Protein AF-A0A822BA11-F1 (afdb_monomer_lite)

Structure (mmCIF, N/CA/C/O backbone):
data_AF-A0A822BA11-F1
#
_entry.id   AF-A0A822BA11-F1
#
loop_
_atom_site.group_PDB
_atom_site.id
_atom_site.type_symbol
_atom_site.label_atom_id
_atom_site.label_alt_id
_atom_site.label_comp_id
_atom_site.label_asym_id
_atom_site.label_entity_id
_atom_site.label_seq_id
_atom_site.pdbx_PDB_ins_code
_atom_site.Cartn_x
_atom_site.Cartn_y
_atom_site.Cartn_z
_atom_site.occupancy
_atom_site.B_iso_or_equiv
_atom_site.auth_seq_id
_atom_site.auth_comp_id
_atom_site.auth_asym_id
_atom_site.auth_atom_id
_atom_site.pdbx_PDB_model_num
ATOM 1 N N . ASP A 1 1 ? -8.952 18.982 3.362 1.00 84.88 1 ASP A N 1
ATOM 2 C CA . ASP A 1 1 ? -9.747 18.252 4.358 1.00 84.88 1 ASP A CA 1
ATOM 3 C C . ASP A 1 1 ? -8.845 17.345 5.185 1.00 84.88 1 ASP A C 1
ATOM 5 O O . ASP A 1 1 ? -7.894 16.797 4.626 1.00 84.88 1 ASP A O 1
ATOM 9 N N . PHE A 1 2 ? -9.076 17.229 6.494 1.00 90.56 2 PHE A N 1
ATOM 10 C CA . PHE A 1 2 ? -8.165 16.524 7.416 1.00 90.56 2 PHE A CA 1
ATOM 11 C C . PHE A 1 2 ? -8.044 15.030 7.079 1.00 90.56 2 PHE A C 1
ATOM 13 O O . PHE A 1 2 ? -6.947 14.473 7.045 1.00 90.56 2 PHE A O 1
ATOM 20 N N . ARG A 1 3 ? -9.172 14.405 6.734 1.00 91.06 3 ARG A N 1
ATOM 21 C CA . ARG A 1 3 ? -9.264 12.985 6.378 1.00 91.06 3 ARG A CA 1
ATOM 22 C C . ARG A 1 3 ? -8.375 12.615 5.188 1.00 91.06 3 ARG A C 1
ATOM 24 O O . ARG A 1 3 ? -7.560 11.703 5.288 1.00 91.06 3 ARG A O 1
ATOM 31 N N . SER A 1 4 ? -8.476 13.357 4.085 1.00 92.81 4 SER A N 1
ATOM 32 C CA . SER A 1 4 ? -7.676 13.097 2.880 1.00 92.81 4 SER A CA 1
ATOM 33 C C . SER A 1 4 ? -6.177 13.262 3.129 1.00 92.81 4 SER A C 1
ATOM 35 O O . SER A 1 4 ? -5.364 12.601 2.488 1.00 92.81 4 SER A O 1
ATOM 37 N N . TYR A 1 5 ? -5.790 14.149 4.050 1.00 93.88 5 TYR A N 1
ATOM 38 C CA . TYR A 1 5 ? -4.393 14.285 4.450 1.00 93.88 5 TYR A CA 1
ATOM 39 C C . TYR A 1 5 ? -3.922 13.067 5.254 1.00 93.88 5 TYR A C 1
ATOM 41 O O . TYR A 1 5 ? -2.866 12.515 4.952 1.00 93.88 5 TYR A O 1
ATOM 49 N N . ALA A 1 6 ? -4.728 12.594 6.210 1.00 93.44 6 ALA A N 1
ATOM 50 C CA . ALA A 1 6 ? -4.418 11.395 6.986 1.00 93.44 6 ALA A CA 1
ATOM 51 C C . ALA A 1 6 ? -4.246 10.153 6.093 1.00 93.44 6 ALA A C 1
ATOM 53 O O . ALA A 1 6 ? -3.251 9.444 6.233 1.00 93.44 6 ALA A O 1
ATOM 54 N N . ILE A 1 7 ? -5.144 9.940 5.124 1.00 95.69 7 ILE A N 1
ATOM 55 C CA . ILE A 1 7 ? -5.044 8.838 4.148 1.00 95.69 7 ILE A CA 1
ATOM 56 C C . ILE A 1 7 ? -3.738 8.920 3.357 1.00 95.69 7 ILE A C 1
ATOM 58 O O . ILE A 1 7 ? -3.016 7.932 3.261 1.00 95.69 7 ILE A O 1
ATOM 62 N N . LYS A 1 8 ? -3.375 10.110 2.858 1.00 95.12 8 LYS A N 1
ATOM 63 C CA . LYS A 1 8 ? -2.101 10.311 2.148 1.00 95.12 8 LYS A CA 1
ATOM 64 C C . LYS A 1 8 ? -0.889 9.971 3.014 1.00 95.12 8 LYS A C 1
ATOM 66 O O . LYS A 1 8 ? 0.069 9.399 2.505 1.00 95.12 8 LYS A O 1
ATOM 71 N N . CYS A 1 9 ? -0.912 10.310 4.302 1.00 95.44 9 CYS A N 1
ATOM 72 C CA . CYS A 1 9 ? 0.169 9.960 5.224 1.00 95.44 9 CYS A CA 1
ATOM 73 C C . CYS A 1 9 ? 0.238 8.449 5.486 1.00 95.44 9 CYS A C 1
ATOM 75 O O . CYS A 1 9 ? 1.328 7.879 5.472 1.00 95.44 9 CYS A O 1
ATOM 77 N N . LEU A 1 10 ? -0.911 7.801 5.696 1.00 96.25 10 LEU A N 1
ATOM 78 C CA . LEU A 1 10 ? -1.007 6.359 5.943 1.00 96.25 10 LEU A CA 1
AT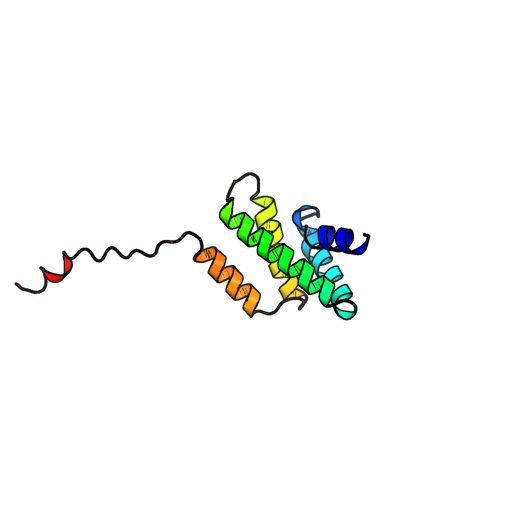OM 79 C C . LEU A 1 10 ? -0.607 5.535 4.709 1.00 96.25 10 LEU A C 1
ATOM 81 O O . LEU A 1 10 ? 0.034 4.498 4.847 1.00 96.25 10 LEU A O 1
ATOM 85 N N . ALA A 1 11 ? -0.893 6.032 3.505 1.00 97.12 11 ALA A N 1
ATOM 86 C CA . ALA A 1 11 ? -0.519 5.398 2.242 1.00 97.12 11 ALA A CA 1
ATOM 87 C C . ALA A 1 11 ? 0.936 5.665 1.802 1.00 97.12 11 ALA A C 1
ATOM 89 O O . ALA A 1 11 ? 1.356 5.172 0.758 1.00 97.12 11 ALA A O 1
ATOM 90 N N . ALA A 1 12 ? 1.723 6.424 2.576 1.00 96.56 12 ALA A N 1
ATOM 91 C CA . ALA A 1 12 ? 3.093 6.812 2.227 1.00 96.56 12 ALA A CA 1
ATOM 92 C C . ALA A 1 12 ? 4.153 6.195 3.171 1.00 96.56 12 ALA A C 1
ATOM 94 O O . ALA A 1 12 ? 4.921 6.936 3.799 1.00 96.56 12 ALA A O 1
ATOM 95 N N . PRO A 1 13 ? 4.280 4.852 3.255 1.00 96.50 13 PRO A N 1
ATOM 96 C CA . PRO A 1 13 ? 5.203 4.170 4.172 1.00 96.50 13 PRO A CA 1
ATOM 97 C C . PRO A 1 13 ? 6.679 4.498 3.913 1.00 96.50 13 PRO A C 1
ATOM 99 O O . PRO A 1 13 ? 7.518 4.360 4.796 1.00 96.50 13 PRO A O 1
ATOM 102 N N . TYR A 1 14 ? 7.022 4.973 2.716 1.00 96.19 14 TYR A N 1
ATOM 103 C CA . TYR A 1 14 ? 8.367 5.451 2.387 1.00 96.19 14 TYR A CA 1
ATOM 104 C C . TYR A 1 14 ? 8.753 6.752 3.111 1.00 96.19 14 TYR A C 1
ATOM 106 O O . TYR A 1 14 ? 9.925 7.120 3.106 1.00 96.19 14 TYR A O 1
ATOM 114 N N . SER A 1 15 ? 7.788 7.451 3.716 1.00 95.19 15 SER A N 1
ATOM 115 C CA . SER A 1 15 ? 8.030 8.674 4.494 1.00 95.19 15 SER A CA 1
ATOM 116 C C . SER A 1 15 ? 8.414 8.381 5.949 1.00 95.19 15 SER A C 1
ATOM 118 O O . SER A 1 15 ? 8.864 9.282 6.654 1.00 95.19 15 SER A O 1
ATOM 120 N N . VAL A 1 16 ? 8.250 7.135 6.411 1.00 94.75 16 VAL A N 1
ATOM 121 C CA . VAL A 1 16 ? 8.658 6.691 7.751 1.00 94.75 16 VAL A CA 1
ATOM 122 C C . VAL A 1 16 ? 9.924 5.837 7.683 1.00 94.75 16 VAL A C 1
ATOM 124 O O . VAL A 1 16 ? 10.328 5.350 6.628 1.00 94.75 16 VAL A O 1
ATOM 127 N N . LYS A 1 17 ? 10.582 5.634 8.830 1.00 95.94 17 LYS A N 1
ATOM 128 C CA . LYS A 1 17 ? 11.730 4.722 8.913 1.00 95.94 17 LYS A CA 1
ATOM 129 C C . LYS A 1 17 ? 11.281 3.303 8.559 1.00 95.94 17 LYS A C 1
ATOM 131 O O . LYS A 1 17 ? 10.243 2.856 9.035 1.00 95.94 17 LYS A O 1
ATOM 136 N N . PHE A 1 18 ? 12.106 2.569 7.814 1.00 94.94 18 PHE A N 1
ATOM 137 C CA . PHE A 1 18 ? 11.792 1.207 7.362 1.00 94.94 18 PHE A CA 1
ATOM 138 C C . PHE A 1 18 ? 11.376 0.266 8.510 1.00 94.94 18 PHE A C 1
ATOM 140 O O . PHE A 1 18 ? 10.395 -0.463 8.406 1.00 94.94 18 PHE A O 1
ATOM 147 N N . ASN A 1 19 ? 12.058 0.354 9.656 1.00 96.00 19 ASN A N 1
ATOM 148 C CA . ASN A 1 19 ? 11.748 -0.453 10.845 1.00 96.00 19 ASN A CA 1
ATOM 149 C C . ASN A 1 19 ? 10.445 -0.040 11.551 1.00 96.00 19 ASN A C 1
ATOM 151 O O . ASN A 1 19 ? 9.947 -0.774 12.397 1.00 96.00 19 ASN A O 1
ATOM 155 N N . SER A 1 20 ? 9.898 1.131 11.227 1.00 96.81 20 SER A N 1
ATOM 156 C CA . SER A 1 20 ? 8.648 1.655 11.782 1.00 96.81 20 SER A CA 1
ATOM 157 C C . SER A 1 20 ? 7.432 1.354 10.900 1.00 96.81 20 SER A C 1
ATOM 159 O O . SER A 1 20 ? 6.314 1.660 11.303 1.00 96.81 20 SER A O 1
ATOM 161 N N . ILE A 1 21 ? 7.616 0.724 9.735 1.00 97.81 21 ILE A N 1
ATOM 162 C CA . ILE A 1 21 ? 6.515 0.309 8.850 1.00 97.81 21 ILE A CA 1
ATOM 163 C C . ILE A 1 21 ? 5.486 -0.596 9.567 1.00 97.81 21 ILE A C 1
ATOM 165 O O . ILE A 1 21 ? 4.292 -0.351 9.394 1.00 97.81 21 ILE A O 1
ATOM 169 N N . PRO A 1 22 ? 5.871 -1.566 10.427 1.00 97.94 22 PRO A N 1
ATOM 170 C CA . PRO A 1 22 ? 4.892 -2.356 11.182 1.00 97.94 22 PRO A CA 1
ATOM 171 C C . PRO A 1 22 ? 4.015 -1.504 12.112 1.00 97.94 22 PRO A C 1
ATOM 173 O O . PRO A 1 22 ? 2.821 -1.747 12.242 1.00 97.94 22 PRO A O 1
ATOM 176 N N . CYS A 1 23 ? 4.577 -0.444 12.706 1.00 97.31 23 CYS A N 1
ATOM 177 C CA . CYS A 1 23 ? 3.811 0.490 13.535 1.00 97.31 23 CYS A CA 1
ATOM 178 C C . CYS A 1 23 ? 2.736 1.209 12.705 1.00 97.31 23 CYS A C 1
ATOM 180 O O . CYS A 1 23 ? 1.585 1.288 13.127 1.00 97.31 23 CYS A O 1
ATOM 182 N N . LEU A 1 24 ? 3.071 1.644 11.486 1.00 97.12 24 LEU A N 1
ATOM 183 C CA . LEU A 1 24 ? 2.102 2.254 10.573 1.00 97.12 24 LEU A CA 1
ATOM 184 C C . LEU A 1 24 ? 0.944 1.298 10.235 1.00 97.12 24 LEU A C 1
ATOM 186 O O . LEU A 1 24 ? -0.210 1.719 10.188 1.00 97.12 24 LEU A O 1
ATOM 190 N N . ALA A 1 25 ? 1.238 0.009 10.042 1.00 97.50 25 ALA A N 1
ATOM 191 C CA . ALA A 1 25 ? 0.218 -1.011 9.790 1.00 97.50 25 ALA A CA 1
ATOM 192 C C . ALA A 1 25 ? -0.663 -1.252 11.025 1.00 97.50 25 ALA A C 1
ATOM 194 O O . ALA A 1 25 ? -1.881 -1.355 10.897 1.00 97.50 25 ALA A O 1
ATOM 195 N N . SER A 1 26 ? -0.065 -1.254 12.222 1.00 97.44 26 SER A N 1
ATOM 196 C CA . SER A 1 26 ? -0.803 -1.372 13.485 1.00 97.44 26 SER A CA 1
ATOM 197 C C . SER A 1 26 ? -1.780 -0.213 13.708 1.00 97.44 26 SER A C 1
ATOM 199 O O . SER A 1 26 ? -2.905 -0.432 14.151 1.00 97.44 26 SER A O 1
ATOM 201 N N . ILE A 1 27 ? -1.388 1.010 13.329 1.00 96.44 27 ILE A N 1
ATOM 202 C CA . ILE A 1 27 ? -2.251 2.194 13.405 1.00 96.44 27 ILE A CA 1
ATOM 203 C C . ILE A 1 27 ? -3.431 2.044 12.443 1.00 96.44 27 ILE A C 1
ATOM 205 O O . ILE A 1 27 ? -4.569 2.280 12.842 1.00 96.44 27 ILE A O 1
ATOM 209 N N . LEU A 1 28 ? -3.177 1.627 11.196 1.00 96.56 28 LEU A N 1
ATOM 210 C CA . LEU A 1 28 ? -4.245 1.432 10.214 1.00 96.56 28 LEU A CA 1
ATOM 211 C C . LEU A 1 28 ? -5.223 0.330 10.644 1.00 96.56 28 LEU A C 1
ATOM 213 O O . LEU A 1 28 ? -6.425 0.509 10.500 1.00 96.56 28 LEU A O 1
ATOM 217 N N . SER A 1 29 ? -4.719 -0.765 11.219 1.00 96.38 29 SER A N 1
ATOM 218 C CA . SER A 1 29 ? -5.536 -1.851 11.778 1.00 96.38 29 SER A CA 1
ATOM 219 C C . SER A 1 29 ? -6.418 -1.380 12.938 1.00 96.38 29 SER A C 1
ATOM 221 O O . SER A 1 29 ? -7.607 -1.678 12.977 1.00 96.38 29 SER A O 1
ATOM 223 N N . GLY A 1 30 ? -5.873 -0.577 13.856 1.00 95.69 30 GLY A N 1
ATOM 224 C CA . GLY A 1 30 ? -6.677 0.023 14.921 1.00 95.69 30 GLY A CA 1
ATOM 225 C C . GLY A 1 30 ? -7.757 0.968 14.383 1.00 95.69 30 GLY A C 1
ATOM 226 O O . GLY A 1 30 ? -8.857 1.024 14.929 1.00 95.69 30 GLY A O 1
ATOM 227 N N . LEU A 1 31 ? -7.453 1.696 13.304 1.00 93.94 31 LEU A N 1
ATOM 228 C CA . LEU A 1 31 ? -8.378 2.637 12.678 1.00 93.94 31 LEU A CA 1
ATOM 229 C C . LEU A 1 31 ? -9.480 1.941 11.871 1.00 93.94 31 LEU A C 1
ATOM 231 O O . LEU A 1 31 ? -10.618 2.413 11.894 1.00 93.94 31 LEU A O 1
ATOM 235 N N . SER A 1 32 ? -9.165 0.829 11.195 1.00 93.62 32 SER A N 1
ATOM 236 C CA . SER A 1 32 ? -10.120 0.106 10.349 1.00 93.62 32 SER A CA 1
ATOM 237 C C . SER A 1 32 ? -11.344 -0.332 11.147 1.00 93.62 32 SER A C 1
ATOM 239 O O . SER A 1 32 ? -12.454 -0.159 10.678 1.00 93.62 32 SER A O 1
ATOM 241 N N . HIS A 1 33 ? -11.176 -0.725 12.414 1.00 91.81 33 HIS A N 1
ATOM 242 C CA . HIS A 1 33 ? -12.290 -1.086 13.302 1.00 91.81 33 HIS A CA 1
ATOM 243 C C . HIS A 1 33 ? -13.398 -0.031 13.446 1.00 91.81 33 HIS A C 1
ATOM 245 O O . HIS A 1 33 ? -14.521 -0.383 13.802 1.00 91.81 33 HIS A O 1
ATOM 251 N N . PHE A 1 34 ? -13.089 1.247 13.215 1.00 93.12 34 PHE A N 1
ATOM 252 C CA . PHE A 1 34 ? -14.061 2.340 13.277 1.00 93.12 34 PHE A CA 1
ATOM 253 C C . PHE A 1 34 ? -14.389 2.914 11.897 1.00 93.12 34 PHE A C 1
ATOM 255 O O . PHE A 1 34 ? -15.495 3.409 11.688 1.00 93.12 34 PHE A O 1
ATOM 262 N N . TYR A 1 35 ? -13.421 2.875 10.979 1.00 92.38 35 TYR A N 1
ATOM 263 C CA . TYR A 1 35 ? -13.485 3.494 9.659 1.00 92.38 35 TYR A CA 1
ATOM 264 C C . TYR A 1 35 ? -12.896 2.547 8.606 1.00 92.38 35 TYR A C 1
ATOM 266 O O . TYR A 1 35 ? -11.773 2.737 8.127 1.00 92.38 35 TYR A O 1
ATOM 274 N N . ASP A 1 36 ? -13.652 1.506 8.254 1.00 91.31 36 ASP A N 1
ATOM 275 C CA . ASP A 1 36 ? -13.242 0.510 7.252 1.00 91.31 36 ASP A CA 1
ATOM 276 C C . ASP A 1 36 ? -12.966 1.148 5.878 1.00 91.31 36 ASP A C 1
ATOM 278 O O . ASP A 1 36 ? -12.058 0.744 5.152 1.00 91.31 36 ASP A O 1
ATOM 282 N N . ASP A 1 37 ? -13.704 2.205 5.543 1.00 93.81 37 ASP A N 1
ATOM 283 C CA . ASP A 1 37 ? -13.558 2.981 4.314 1.00 93.81 37 ASP A CA 1
ATOM 284 C C . ASP A 1 37 ? -12.169 3.628 4.170 1.00 93.81 37 ASP A C 1
ATOM 286 O O . ASP A 1 37 ? -11.616 3.674 3.071 1.00 93.81 37 ASP A O 1
ATOM 290 N N . VAL A 1 38 ? -11.564 4.071 5.276 1.00 94.31 38 VAL A N 1
ATOM 291 C CA . VAL A 1 38 ? -10.193 4.606 5.283 1.00 94.31 38 VAL A CA 1
ATOM 292 C C . VAL A 1 38 ? -9.172 3.511 4.981 1.00 94.31 38 VAL A C 1
ATOM 294 O O . VAL A 1 38 ? -8.214 3.754 4.247 1.00 94.31 38 VAL A O 1
ATOM 297 N N . ALA A 1 39 ? -9.358 2.309 5.530 1.00 94.44 39 ALA A N 1
ATOM 298 C CA . ALA A 1 39 ? -8.446 1.194 5.291 1.00 94.44 39 ALA A CA 1
ATOM 299 C C . ALA A 1 39 ? -8.479 0.733 3.830 1.00 94.44 39 ALA A C 1
ATOM 301 O O . ALA A 1 39 ? -7.417 0.494 3.249 1.00 94.44 39 ALA A O 1
ATOM 302 N N . ILE A 1 40 ? -9.672 0.689 3.229 1.00 95.62 40 ILE A N 1
ATOM 303 C CA . ILE A 1 40 ? -9.858 0.392 1.803 1.00 95.62 40 ILE A CA 1
ATOM 304 C C . ILE A 1 40 ? -9.133 1.437 0.947 1.00 95.62 40 ILE A C 1
ATOM 306 O O . ILE A 1 40 ? -8.311 1.078 0.107 1.00 95.62 40 ILE A O 1
ATOM 310 N N . GLU A 1 41 ? -9.343 2.729 1.215 1.00 96.94 41 GLU A N 1
ATOM 311 C CA . GLU A 1 41 ? -8.722 3.802 0.429 1.00 96.94 41 GLU A CA 1
ATOM 312 C C . GLU A 1 41 ? -7.186 3.816 0.562 1.00 96.94 41 GLU A C 1
ATOM 314 O O . GLU A 1 41 ? -6.466 4.053 -0.410 1.00 96.94 41 GLU A O 1
ATOM 319 N N . VAL A 1 42 ? -6.640 3.534 1.751 1.00 97.31 42 VAL A N 1
ATOM 320 C CA . VAL A 1 42 ? -5.183 3.404 1.939 1.00 97.31 42 VAL A CA 1
ATOM 321 C C . VAL A 1 42 ? -4.635 2.198 1.175 1.00 97.31 42 VAL A C 1
ATOM 323 O O . VAL A 1 42 ? -3.598 2.317 0.522 1.00 97.31 42 VAL A O 1
ATOM 326 N N . LEU A 1 43 ? -5.319 1.055 1.231 1.00 96.88 43 LEU A N 1
ATOM 327 C CA . LEU A 1 43 ? -4.923 -0.154 0.515 1.00 96.88 43 LEU A CA 1
ATOM 328 C C . LEU A 1 43 ? -4.912 0.056 -1.003 1.00 96.88 43 LEU A C 1
ATOM 330 O O . LEU A 1 43 ? -3.936 -0.328 -1.649 1.00 96.88 43 LEU A O 1
ATOM 334 N N . ASP A 1 44 ? -5.943 0.694 -1.554 1.00 97.50 44 ASP A N 1
ATOM 335 C CA . ASP A 1 44 ? -6.018 1.011 -2.983 1.00 97.50 44 ASP A CA 1
ATOM 336 C C . ASP A 1 44 ? -4.829 1.881 -3.410 1.00 97.50 44 ASP A C 1
ATOM 338 O O . ASP A 1 44 ? -4.098 1.525 -4.335 1.00 97.50 44 ASP A O 1
ATOM 342 N N . ASN A 1 45 ? -4.536 2.943 -2.650 1.00 97.75 45 ASN A N 1
ATOM 343 C CA . ASN A 1 45 ? -3.367 3.792 -2.895 1.00 97.75 45 ASN A CA 1
ATOM 344 C C . ASN A 1 45 ? -2.041 3.008 -2.834 1.00 97.75 45 ASN A C 1
ATOM 346 O O . ASN A 1 45 ? -1.132 3.259 -3.628 1.00 97.75 45 ASN A O 1
ATOM 350 N N . VAL A 1 46 ? -1.908 2.052 -1.906 1.00 98.00 46 VAL A N 1
ATOM 351 C CA . VAL A 1 46 ? -0.709 1.204 -1.795 1.00 98.00 46 VAL A CA 1
ATOM 352 C C . VAL A 1 46 ? -0.561 0.288 -3.011 1.00 98.00 46 VAL A C 1
ATOM 354 O O . VAL A 1 46 ? 0.538 0.175 -3.558 1.00 98.00 46 VAL A O 1
ATOM 357 N N . LEU A 1 47 ? -1.643 -0.365 -3.442 1.00 97.94 47 LEU A N 1
ATOM 358 C CA . LEU A 1 47 ? -1.638 -1.261 -4.602 1.00 97.94 47 LEU A CA 1
ATOM 359 C C . LEU A 1 47 ? -1.364 -0.504 -5.906 1.00 97.94 47 LEU A C 1
ATOM 361 O O . LEU A 1 47 ? -0.619 -1.002 -6.756 1.00 97.94 47 LEU A O 1
ATOM 365 N N . ASP A 1 48 ? -1.903 0.703 -6.044 1.00 97.62 48 ASP A N 1
ATOM 366 C CA . ASP A 1 48 ? -1.662 1.552 -7.207 1.00 97.62 48 ASP A CA 1
ATOM 367 C C . ASP A 1 48 ? -0.219 2.067 -7.253 1.00 97.62 48 ASP A C 1
ATOM 369 O O . ASP A 1 48 ? 0.405 2.021 -8.313 1.00 97.62 48 ASP A O 1
ATOM 373 N N . ASP A 1 49 ? 0.381 2.445 -6.119 1.00 97.25 49 ASP A N 1
ATOM 374 C CA . ASP A 1 49 ? 1.796 2.845 -6.096 1.00 97.25 49 ASP A CA 1
ATOM 375 C C . ASP A 1 49 ? 2.739 1.661 -6.388 1.00 97.25 49 ASP A C 1
ATOM 377 O O . ASP A 1 49 ? 3.809 1.835 -6.979 1.00 97.25 49 ASP A O 1
ATOM 381 N N . ILE A 1 50 ? 2.345 0.434 -6.019 1.00 97.69 50 ILE A N 1
ATOM 382 C CA . ILE A 1 50 ? 3.071 -0.787 -6.403 1.00 97.69 50 ILE A CA 1
ATOM 383 C C . ILE A 1 50 ? 3.023 -0.979 -7.923 1.00 97.69 50 ILE A C 1
ATOM 385 O O . ILE A 1 50 ? 4.074 -1.199 -8.531 1.00 97.69 50 ILE A O 1
ATOM 389 N N . ARG A 1 51 ? 1.841 -0.862 -8.545 1.00 96.94 51 ARG A N 1
ATOM 390 C CA . ARG A 1 51 ? 1.677 -0.949 -10.010 1.00 96.94 51 ARG A CA 1
ATOM 391 C C . ARG A 1 51 ? 2.485 0.129 -10.728 1.00 96.94 51 ARG A C 1
ATOM 393 O O . ARG A 1 51 ? 3.286 -0.192 -11.604 1.00 96.94 51 ARG A O 1
ATOM 400 N N . LEU A 1 52 ? 2.379 1.375 -10.275 1.00 96.19 52 LEU A N 1
ATOM 401 C CA . LEU A 1 52 ? 3.151 2.495 -10.808 1.00 96.1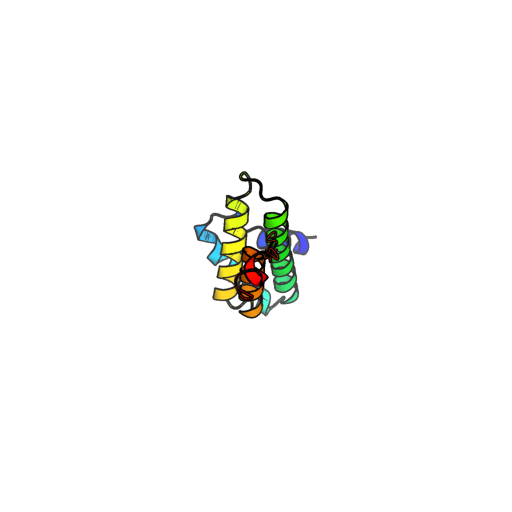9 52 LEU A CA 1
ATOM 402 C C . LEU A 1 52 ? 4.664 2.267 -10.656 1.00 96.19 52 LEU A C 1
ATOM 404 O O . LEU A 1 52 ? 5.458 2.585 -11.543 1.00 96.19 52 LEU A O 1
ATOM 408 N N . GLY A 1 53 ? 5.087 1.666 -9.543 1.00 95.50 53 GLY A N 1
ATOM 409 C CA . GLY A 1 53 ? 6.474 1.273 -9.317 1.00 95.50 53 GLY A CA 1
ATOM 410 C C . GLY A 1 53 ? 6.994 0.236 -10.322 1.00 95.50 53 GLY A C 1
ATOM 411 O O . GLY A 1 53 ? 8.196 0.230 -10.621 1.00 95.50 53 GLY A O 1
ATOM 412 N N . LEU A 1 54 ? 6.123 -0.626 -10.848 1.00 95.31 54 LEU A N 1
ATOM 413 C CA . LEU A 1 54 ? 6.455 -1.570 -11.919 1.00 95.31 54 LEU A CA 1
ATOM 414 C C . LEU A 1 54 ? 6.515 -0.885 -13.289 1.00 95.31 54 LEU A C 1
ATOM 416 O O . LEU A 1 54 ? 7.407 -1.198 -14.073 1.00 95.31 54 LEU A O 1
ATOM 420 N N . GLU A 1 55 ? 5.624 0.073 -13.550 1.00 95.38 55 GLU A N 1
ATOM 421 C CA . GLU A 1 55 ? 5.593 0.863 -14.789 1.00 95.38 55 GLU A CA 1
ATOM 422 C C . GLU A 1 55 ? 6.824 1.760 -14.949 1.00 95.38 55 GLU A C 1
ATOM 424 O O . GLU A 1 55 ? 7.466 1.760 -15.998 1.00 95.38 55 GLU A O 1
ATOM 429 N N . ILE A 1 56 ? 7.176 2.516 -13.905 1.00 94.12 56 ILE A N 1
ATOM 430 C CA . ILE A 1 56 ? 8.277 3.486 -13.956 1.00 94.12 56 ILE A CA 1
ATOM 431 C C . ILE A 1 56 ? 9.635 2.774 -13.913 1.00 94.12 56 ILE A C 1
ATOM 433 O O . ILE A 1 56 ? 10.537 3.097 -14.679 1.00 94.12 56 ILE A O 1
ATOM 437 N N . ASN A 1 57 ? 9.807 1.838 -12.976 1.00 91.38 57 ASN A N 1
ATOM 438 C CA . ASN A 1 57 ? 11.017 1.028 -12.792 1.00 91.38 57 ASN A CA 1
ATOM 439 C C . ASN A 1 57 ? 12.375 1.780 -12.818 1.00 91.38 57 ASN A C 1
ATOM 441 O O . ASN A 1 57 ? 13.389 1.249 -13.269 1.00 91.38 57 ASN A O 1
ATOM 445 N N . ILE A 1 58 ? 12.432 3.008 -12.291 1.00 94.88 58 ILE A N 1
ATOM 446 C CA . ILE A 1 58 ? 13.676 3.795 -12.206 1.00 94.88 58 ILE A CA 1
ATOM 447 C C . ILE A 1 58 ? 14.410 3.486 -10.884 1.00 94.88 58 ILE A C 1
ATOM 449 O O . ILE A 1 58 ? 13.783 3.559 -9.820 1.00 94.88 58 ILE A O 1
ATOM 453 N N . PRO A 1 59 ? 15.744 3.250 -10.890 1.00 94.44 59 PRO A N 1
ATOM 454 C CA . PRO A 1 59 ? 16.519 2.916 -9.686 1.00 94.44 59 PRO A CA 1
ATOM 455 C C . PRO A 1 59 ? 16.374 3.895 -8.512 1.00 94.44 59 PRO A C 1
ATOM 457 O O . PRO A 1 59 ? 16.389 3.485 -7.351 1.00 94.44 59 PRO A O 1
ATOM 460 N N . LYS A 1 60 ? 16.164 5.187 -8.802 1.00 95.56 60 LYS A N 1
ATOM 461 C CA . LYS A 1 60 ? 15.920 6.246 -7.807 1.00 95.56 60 LYS A CA 1
ATOM 462 C C . LYS A 1 60 ? 14.759 5.923 -6.855 1.00 95.56 60 LYS A C 1
ATOM 464 O O . LYS A 1 60 ? 14.776 6.358 -5.708 1.00 95.56 60 LYS A O 1
ATOM 469 N N . PHE A 1 61 ? 13.767 5.157 -7.308 1.00 95.44 61 PHE A N 1
ATOM 470 C CA . PHE A 1 61 ? 12.576 4.818 -6.526 1.00 95.44 61 PHE A CA 1
ATOM 471 C C . PHE A 1 61 ? 12.624 3.413 -5.906 1.00 95.44 61 PHE A C 1
ATOM 473 O O . PHE A 1 61 ? 11.632 2.971 -5.331 1.00 95.44 61 PHE A O 1
ATOM 480 N N . ASN A 1 62 ? 13.759 2.704 -5.955 1.00 95.31 62 ASN A N 1
ATOM 481 C CA . ASN A 1 62 ? 13.870 1.340 -5.416 1.00 95.31 62 ASN A CA 1
ATOM 482 C C . ASN A 1 62 ? 13.520 1.247 -3.928 1.00 95.31 62 ASN A C 1
ATOM 484 O O . ASN A 1 62 ? 12.789 0.344 -3.530 1.00 95.31 62 ASN A O 1
ATOM 488 N N . GLN A 1 63 ? 13.993 2.197 -3.117 1.00 95.69 63 GLN A N 1
ATOM 489 C CA . GLN A 1 63 ? 13.688 2.224 -1.683 1.00 95.69 63 GLN A CA 1
ATOM 490 C C . GLN A 1 63 ? 12.192 2.416 -1.434 1.00 95.69 63 GLN A C 1
ATOM 492 O O . GLN A 1 63 ? 11.609 1.695 -0.632 1.00 95.69 63 GLN A O 1
ATOM 497 N N . ARG A 1 64 ? 11.552 3.325 -2.182 1.00 96.00 64 ARG A N 1
ATOM 498 C CA . ARG A 1 64 ? 10.102 3.530 -2.116 1.00 96.00 64 ARG A CA 1
ATOM 499 C C . ARG A 1 64 ? 9.350 2.246 -2.455 1.00 96.00 64 ARG A C 1
ATOM 501 O O . ARG A 1 64 ? 8.511 1.830 -1.666 1.00 96.00 64 ARG A O 1
ATOM 508 N N . ARG A 1 65 ? 9.699 1.580 -3.561 1.00 96.69 65 ARG A N 1
ATOM 509 C CA . ARG A 1 65 ? 9.076 0.307 -3.971 1.00 96.69 65 ARG A CA 1
ATOM 510 C C . ARG A 1 65 ? 9.225 -0.775 -2.905 1.00 96.69 65 ARG A C 1
ATOM 512 O O . ARG A 1 65 ? 8.253 -1.452 -2.585 1.00 96.69 65 ARG A O 1
ATOM 519 N N . LEU A 1 66 ? 10.411 -0.889 -2.308 1.00 97.12 66 LEU A N 1
ATOM 520 C CA . LEU A 1 66 ? 10.650 -1.833 -1.220 1.00 97.12 66 LEU A CA 1
ATOM 521 C C . LEU A 1 66 ? 9.785 -1.515 0.010 1.00 97.12 66 LEU A C 1
ATOM 523 O O . LEU A 1 66 ? 9.194 -2.429 0.581 1.00 97.12 66 LEU A O 1
ATOM 527 N N . CYS A 1 67 ? 9.663 -0.238 0.389 1.00 97.88 67 CYS A N 1
ATOM 528 C CA . CYS A 1 67 ? 8.784 0.187 1.480 1.00 97.88 67 CYS A CA 1
ATOM 529 C C . CYS A 1 67 ? 7.310 -0.129 1.192 1.00 97.88 67 CYS A C 1
ATOM 531 O O . CYS A 1 67 ? 6.630 -0.606 2.095 1.00 97.88 67 CYS A O 1
ATOM 533 N N . MET A 1 68 ? 6.826 0.076 -0.041 1.00 98.19 68 MET A N 1
ATOM 534 C CA . MET A 1 68 ? 5.439 -0.247 -0.413 1.00 98.19 68 MET A CA 1
ATOM 535 C C . MET A 1 68 ? 5.149 -1.747 -0.289 1.00 98.19 68 MET A C 1
ATOM 537 O O . MET A 1 68 ? 4.175 -2.137 0.351 1.00 98.19 68 MET A O 1
ATOM 541 N N . ILE A 1 69 ? 6.025 -2.600 -0.833 1.00 97.81 69 ILE A N 1
ATOM 542 C CA . ILE A 1 69 ? 5.866 -4.061 -0.749 1.00 97.81 69 ILE A CA 1
ATOM 543 C C . ILE A 1 69 ? 5.972 -4.552 0.698 1.00 97.81 69 ILE A C 1
ATOM 545 O O . ILE A 1 69 ? 5.176 -5.388 1.127 1.00 97.81 69 ILE A O 1
ATOM 549 N N . LYS A 1 70 ? 6.919 -4.012 1.476 1.00 97.94 70 LYS A N 1
ATOM 550 C CA . LYS A 1 70 ? 7.036 -4.320 2.906 1.00 97.94 70 LYS A CA 1
ATOM 551 C C . LYS A 1 70 ? 5.766 -3.928 3.655 1.00 97.94 70 LYS A C 1
ATOM 553 O O . LYS A 1 70 ? 5.281 -4.722 4.454 1.00 97.94 70 LYS A O 1
ATOM 558 N N . TYR A 1 71 ? 5.223 -2.743 3.383 1.00 98.50 71 TYR A N 1
ATOM 559 C CA . TYR A 1 71 ? 4.004 -2.271 4.025 1.00 98.50 71 TYR A CA 1
ATOM 560 C C . TYR A 1 71 ? 2.810 -3.166 3.705 1.00 98.50 71 TYR A C 1
ATOM 562 O O . TYR A 1 71 ? 2.133 -3.588 4.634 1.00 98.50 71 TYR A O 1
ATOM 570 N N . LEU A 1 72 ? 2.620 -3.564 2.442 1.00 98.44 72 LEU A N 1
ATOM 571 C CA . LEU A 1 72 ? 1.583 -4.528 2.062 1.00 98.44 72 LEU A CA 1
ATOM 572 C C . LEU A 1 72 ? 1.712 -5.859 2.832 1.00 98.44 72 LEU A C 1
ATOM 574 O O . LEU A 1 72 ? 0.711 -6.414 3.280 1.00 98.44 72 LEU A O 1
ATOM 578 N N . GLY A 1 73 ? 2.940 -6.350 3.031 1.00 98.06 73 GLY A N 1
ATOM 579 C CA . GLY A 1 73 ? 3.195 -7.535 3.855 1.00 98.06 73 GLY A CA 1
ATOM 580 C C . GLY A 1 73 ? 2.818 -7.340 5.328 1.00 98.06 73 GLY A C 1
ATOM 581 O O . GLY A 1 73 ? 2.229 -8.231 5.935 1.00 98.06 73 GLY A O 1
ATOM 582 N N . GLU A 1 74 ? 3.098 -6.167 5.902 1.00 98.25 74 GLU A N 1
ATOM 583 C CA . GLU A 1 74 ? 2.660 -5.855 7.267 1.00 98.25 74 GLU A CA 1
ATOM 584 C C . GLU A 1 74 ? 1.136 -5.720 7.367 1.00 98.25 74 GLU A C 1
ATOM 586 O O . GLU A 1 74 ? 0.549 -6.217 8.322 1.00 98.25 74 GLU A O 1
ATOM 591 N N . LEU A 1 75 ? 0.463 -5.134 6.374 1.00 97.75 75 LEU A N 1
ATOM 592 C CA . LEU A 1 75 ? -1.002 -5.057 6.359 1.00 97.75 75 LEU A CA 1
ATOM 593 C C . LEU A 1 75 ? -1.659 -6.446 6.424 1.00 97.75 75 LEU A C 1
ATOM 595 O O . LEU A 1 75 ? -2.672 -6.612 7.104 1.00 97.75 75 LEU A O 1
ATOM 599 N N . TYR A 1 76 ? -1.053 -7.455 5.795 1.00 97.94 76 TYR A N 1
ATOM 600 C CA . TYR A 1 76 ? -1.470 -8.849 5.955 1.00 97.94 76 TYR A CA 1
ATOM 601 C C . TYR A 1 76 ? -1.208 -9.383 7.374 1.00 97.94 76 TYR A C 1
ATOM 603 O O . TYR A 1 76 ? -2.103 -9.974 7.980 1.00 97.94 76 TYR A O 1
ATOM 611 N N . ASN A 1 77 ? -0.025 -9.131 7.948 1.00 97.38 77 ASN A N 1
ATOM 612 C CA . ASN A 1 77 ? 0.306 -9.555 9.319 1.00 97.38 77 ASN A CA 1
ATOM 613 C C . ASN A 1 77 ? -0.678 -8.995 10.361 1.00 97.38 77 ASN A C 1
ATOM 615 O O . ASN A 1 77 ? -1.053 -9.698 11.300 1.00 97.38 77 ASN A O 1
ATOM 619 N N . TYR A 1 78 ? -1.122 -7.749 10.177 1.00 97.00 78 TYR A N 1
ATOM 620 C CA . TYR A 1 78 ? -2.106 -7.080 11.034 1.00 97.00 78 TYR A CA 1
ATOM 621 C C . TY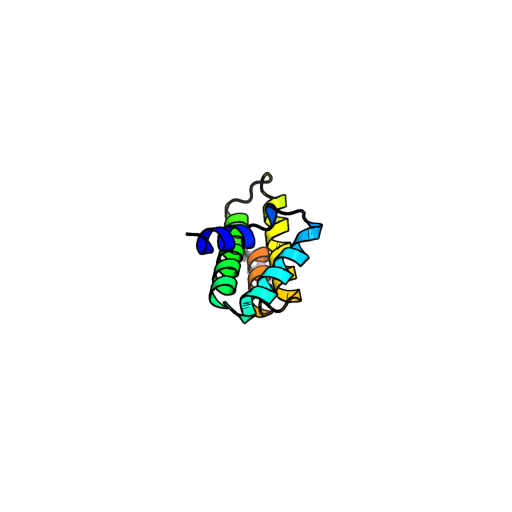R A 1 78 ? -3.568 -7.349 10.632 1.00 97.00 78 TYR A C 1
ATOM 623 O O . TYR A 1 78 ? -4.472 -6.722 11.178 1.00 97.00 78 TYR A O 1
ATOM 631 N N . ARG A 1 79 ? -3.823 -8.294 9.714 1.00 95.44 79 ARG A N 1
ATOM 632 C CA . ARG A 1 79 ? -5.168 -8.701 9.258 1.00 95.44 79 ARG A CA 1
ATOM 633 C C . ARG A 1 79 ? -6.013 -7.570 8.658 1.00 95.44 79 ARG A C 1
ATOM 635 O O . ARG A 1 79 ? -7.236 -7.638 8.686 1.00 95.44 79 ARG A O 1
ATOM 642 N N . VAL A 1 80 ? -5.369 -6.547 8.101 1.00 95.31 80 VAL A N 1
ATOM 643 C CA . VAL A 1 80 ? -6.052 -5.486 7.340 1.00 95.31 80 VAL A CA 1
ATOM 644 C C . VAL A 1 80 ? -6.390 -5.971 5.926 1.00 95.31 80 VAL A C 1
ATOM 646 O O . VAL A 1 80 ? -7.308 -5.464 5.293 1.00 95.31 80 VAL A O 1
ATOM 649 N N . VAL A 1 81 ? -5.635 -6.949 5.416 1.00 95.69 81 VAL A N 1
ATOM 650 C CA . VAL A 1 81 ? -5.693 -7.413 4.025 1.00 95.69 81 VAL A CA 1
ATOM 651 C C . VAL A 1 81 ? -5.748 -8.936 3.969 1.00 95.69 81 VAL A C 1
ATOM 653 O O . VAL A 1 81 ? -5.023 -9.617 4.694 1.00 95.69 81 VAL A O 1
ATOM 656 N N . ASP A 1 82 ? -6.548 -9.467 3.045 1.00 96.31 82 ASP A N 1
ATOM 657 C CA . ASP A 1 82 ? -6.660 -10.903 2.792 1.00 96.31 82 ASP A CA 1
ATOM 658 C C . ASP A 1 82 ? -5.497 -11.474 1.970 1.00 96.31 82 ASP A C 1
ATOM 660 O O . ASP A 1 82 ? -4.891 -10.816 1.116 1.00 96.31 82 ASP A O 1
ATOM 664 N N . SER A 1 83 ? -5.248 -12.773 2.144 1.00 96.31 83 SER A N 1
ATOM 665 C CA . SER A 1 83 ? -4.206 -13.509 1.415 1.00 96.31 83 SER A CA 1
ATOM 666 C C . SER A 1 83 ? -4.365 -13.432 -0.108 1.00 96.31 83 SER A C 1
ATOM 668 O O . SER A 1 83 ? -3.367 -13.421 -0.831 1.00 96.31 83 SER A O 1
ATOM 670 N N . ILE A 1 84 ? -5.598 -13.317 -0.616 1.00 97.81 84 ILE A N 1
ATOM 671 C CA . ILE A 1 84 ? -5.868 -13.212 -2.055 1.00 97.81 84 ILE A CA 1
ATOM 672 C C . ILE A 1 84 ? -5.191 -11.992 -2.689 1.00 97.81 84 ILE A C 1
ATOM 674 O O . ILE A 1 84 ? -4.725 -12.070 -3.826 1.00 97.81 84 ILE A O 1
ATOM 678 N N . ILE A 1 85 ? -5.081 -10.883 -1.954 1.00 97.50 85 ILE A N 1
ATOM 679 C CA . ILE A 1 85 ? -4.427 -9.661 -2.431 1.00 97.50 85 ILE A CA 1
ATOM 680 C C . ILE A 1 85 ? -2.914 -9.859 -2.458 1.00 97.50 85 ILE A C 1
AT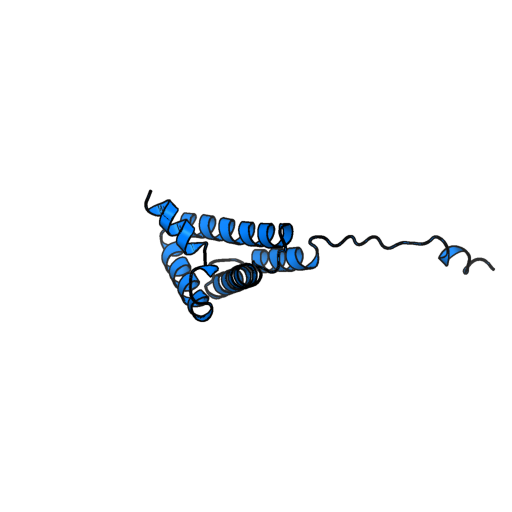OM 682 O O . ILE A 1 85 ? -2.273 -9.498 -3.442 1.00 97.50 85 ILE A O 1
ATOM 686 N N . ILE A 1 86 ? -2.347 -10.514 -1.441 1.00 97.94 86 ILE A N 1
ATOM 687 C CA . ILE A 1 86 ? -0.920 -10.854 -1.412 1.00 97.94 86 ILE A CA 1
ATOM 688 C C . ILE A 1 86 ? -0.548 -11.728 -2.609 1.00 97.94 86 ILE A C 1
ATOM 690 O O . ILE A 1 86 ? 0.374 -11.388 -3.351 1.00 97.94 86 ILE A O 1
ATOM 694 N N . PHE A 1 87 ? -1.289 -12.811 -2.856 1.00 97.94 87 PHE A N 1
ATOM 695 C CA . PHE A 1 87 ? -1.012 -13.695 -3.990 1.00 97.94 87 PHE A CA 1
ATOM 696 C C . PHE A 1 87 ? -1.200 -13.000 -5.339 1.00 97.94 87 PHE A C 1
ATOM 698 O O . PHE A 1 87 ? -0.379 -13.191 -6.236 1.00 97.94 87 PHE A O 1
ATOM 705 N N . ARG A 1 88 ? -2.224 -12.150 -5.483 1.00 97.62 88 ARG A N 1
ATOM 706 C CA . ARG A 1 88 ? -2.413 -11.327 -6.688 1.00 97.62 88 ARG A CA 1
ATOM 707 C C . ARG A 1 88 ? -1.240 -10.384 -6.929 1.00 97.62 88 ARG A C 1
ATOM 709 O O . ARG A 1 88 ? -0.768 -10.296 -8.060 1.00 97.62 88 ARG A O 1
ATOM 716 N N . THR A 1 89 ? -0.746 -9.718 -5.890 1.00 97.69 89 THR A N 1
ATOM 717 C CA . THR A 1 89 ? 0.402 -8.816 -6.010 1.00 97.69 89 THR A CA 1
ATOM 718 C C . THR A 1 89 ? 1.681 -9.586 -6.322 1.00 97.69 89 THR A C 1
ATOM 720 O O . THR A 1 89 ? 2.411 -9.187 -7.221 1.00 97.69 89 THR A O 1
ATOM 723 N N . LEU A 1 90 ? 1.940 -10.723 -5.670 1.00 97.19 90 LEU A N 1
ATOM 724 C CA . LEU A 1 90 ? 3.094 -11.572 -5.992 1.00 97.19 90 LEU A CA 1
ATOM 725 C C . LEU A 1 90 ? 3.052 -12.065 -7.444 1.00 97.19 90 LEU A C 1
ATOM 727 O O . LEU A 1 90 ? 4.065 -12.009 -8.137 1.00 97.19 90 LEU A O 1
ATOM 731 N N . TYR A 1 91 ? 1.878 -12.493 -7.918 1.00 96.25 91 TYR A N 1
ATOM 732 C CA . TYR A 1 91 ? 1.679 -12.888 -9.311 1.00 96.25 91 TYR A CA 1
ATOM 733 C C . TYR A 1 91 ? 1.928 -11.722 -10.274 1.00 96.25 91 TYR A C 1
ATOM 735 O O . TYR A 1 91 ? 2.611 -11.888 -11.285 1.00 96.25 91 TYR A O 1
ATOM 743 N N . LEU A 1 92 ? 1.430 -10.526 -9.950 1.00 95.62 92 LEU A N 1
ATOM 744 C CA . LEU A 1 92 ? 1.706 -9.314 -10.717 1.00 95.62 92 LEU A CA 1
ATOM 745 C C . LEU A 1 92 ? 3.216 -9.045 -10.800 1.00 95.62 92 LEU A C 1
ATOM 747 O O . LEU A 1 92 ? 3.725 -8.851 -11.896 1.00 95.62 92 LEU A O 1
ATOM 751 N N . LEU A 1 93 ? 3.946 -9.098 -9.681 1.00 94.88 93 LEU A N 1
ATOM 752 C CA . LEU A 1 93 ? 5.393 -8.841 -9.655 1.00 94.88 93 LEU A CA 1
ATOM 753 C C . LEU A 1 93 ? 6.189 -9.763 -10.592 1.00 94.88 93 LEU A C 1
ATOM 755 O O . LEU A 1 93 ? 7.171 -9.316 -11.178 1.00 94.88 93 LEU A O 1
ATOM 759 N N . ILE A 1 94 ? 5.791 -11.033 -10.725 1.00 94.38 94 ILE A N 1
ATOM 760 C CA . ILE A 1 94 ? 6.518 -12.008 -11.556 1.00 94.38 94 ILE A CA 1
ATOM 761 C C . ILE A 1 94 ? 6.081 -12.011 -13.023 1.00 94.38 94 ILE A C 1
ATOM 763 O O . ILE A 1 94 ? 6.849 -12.440 -13.879 1.00 94.38 94 ILE A O 1
ATOM 767 N N . THR A 1 95 ? 4.849 -11.590 -13.319 1.00 93.88 95 THR A N 1
ATOM 768 C CA . THR A 1 95 ? 4.284 -11.640 -14.679 1.00 93.88 95 THR A CA 1
ATOM 769 C C . THR A 1 95 ? 4.337 -10.301 -15.402 1.00 93.88 95 THR A C 1
ATOM 771 O O . THR A 1 95 ? 4.296 -10.270 -16.633 1.00 93.88 95 THR A O 1
ATOM 774 N N . TYR A 1 96 ? 4.443 -9.192 -14.670 1.00 92.44 96 TYR A N 1
ATOM 775 C CA . TYR A 1 96 ? 4.430 -7.863 -15.264 1.00 92.44 96 TYR A CA 1
ATOM 776 C C . TYR A 1 96 ? 5.622 -7.657 -16.208 1.00 92.44 96 TYR A C 1
ATOM 778 O O . TYR A 1 96 ? 6.776 -7.836 -15.825 1.00 92.44 96 TYR A O 1
ATOM 786 N N . GLY A 1 97 ? 5.340 -7.276 -17.457 1.00 85.06 97 GLY A N 1
ATOM 787 C CA . GLY A 1 97 ? 6.363 -7.062 -18.486 1.00 85.06 97 GLY A CA 1
ATOM 788 C C . GLY A 1 97 ? 7.013 -8.341 -19.033 1.00 85.06 97 GLY A C 1
ATOM 789 O O . GLY A 1 97 ? 7.978 -8.244 -19.791 1.00 85.06 97 GLY A O 1
ATOM 790 N N . VAL A 1 98 ? 6.505 -9.530 -18.685 1.00 87.88 98 VAL A N 1
ATOM 791 C CA . VAL A 1 98 ? 7.020 -10.808 -19.195 1.00 87.88 98 VAL A CA 1
ATOM 792 C C . VAL A 1 98 ? 6.205 -11.272 -20.401 1.00 87.88 98 VAL A C 1
ATOM 794 O O . VAL A 1 98 ? 5.055 -11.686 -20.275 1.00 87.88 98 VAL A O 1
ATOM 797 N N . SER A 1 99 ? 6.833 -11.283 -21.578 1.00 81.62 99 SER A N 1
ATOM 798 C CA . SER A 1 99 ? 6.276 -11.908 -22.782 1.00 81.62 99 SER A CA 1
ATOM 799 C C . SER A 1 99 ? 6.700 -13.376 -22.849 1.00 81.62 99 SER A C 1
ATOM 801 O O . SER A 1 99 ? 7.829 -13.687 -23.223 1.00 81.62 99 SER A O 1
ATOM 803 N N . LEU A 1 100 ? 5.796 -14.300 -22.513 1.00 71.88 100 LEU A N 1
ATOM 804 C CA . LEU A 1 100 ? 6.015 -15.748 -22.657 1.00 71.88 100 LEU A CA 1
ATOM 805 C C . LEU A 1 100 ? 5.826 -16.217 -24.111 1.00 71.88 100 LEU A C 1
ATOM 807 O O . LEU A 1 100 ? 5.160 -17.223 -24.364 1.00 71.88 100 LEU A O 1
ATOM 811 N N . GLU A 1 101 ? 6.410 -15.516 -25.086 1.00 65.56 101 GLU A N 1
ATOM 812 C CA . GLU A 1 101 ? 6.523 -16.068 -26.436 1.00 65.56 101 GLU A CA 1
ATOM 813 C C . GLU A 1 101 ? 7.488 -17.259 -26.393 1.00 65.56 101 GLU A C 1
ATOM 815 O O . GLU A 1 101 ? 8.701 -17.135 -26.582 1.00 65.56 101 GLU A O 1
ATOM 820 N N . ARG A 1 102 ? 6.946 -18.462 -26.172 1.00 59.22 102 ARG A N 1
ATOM 821 C CA . ARG A 1 102 ? 7.610 -19.671 -26.652 1.00 59.22 102 ARG A CA 1
ATOM 822 C C . ARG A 1 102 ? 7.685 -19.550 -28.163 1.00 59.22 102 ARG A C 1
ATOM 824 O O . ARG A 1 102 ? 6.696 -19.768 -28.860 1.00 59.22 102 ARG A O 1
ATOM 831 N N . LYS A 1 103 ? 8.875 -19.242 -28.673 1.00 52.19 103 LYS A N 1
ATOM 832 C CA . LYS A 1 103 ? 9.221 -19.508 -30.066 1.00 52.19 103 LYS A CA 1
ATOM 833 C C . LYS A 1 103 ? 9.125 -21.019 -30.285 1.00 52.19 103 LYS A C 1
ATOM 835 O O . LYS A 1 103 ? 10.114 -21.728 -30.144 1.00 52.19 103 LYS A O 1
ATOM 840 N N . TYR A 1 104 ? 7.943 -21.522 -30.635 1.00 50.38 104 TYR A N 1
ATOM 841 C CA . TYR A 1 104 ? 7.832 -22.797 -31.331 1.00 50.38 104 TYR A CA 1
ATOM 842 C C . TYR A 1 104 ? 8.414 -22.578 -32.726 1.00 50.38 104 TYR A C 1
ATOM 844 O O . TYR A 1 104 ? 7.706 -22.301 -33.695 1.00 50.38 104 TYR A O 1
ATOM 852 N N . THR A 1 105 ? 9.739 -22.630 -32.837 1.00 46.44 105 THR A N 1
ATOM 853 C CA . THR A 1 105 ? 10.371 -22.778 -34.139 1.00 46.44 105 THR A CA 1
ATOM 854 C C . THR A 1 105 ? 9.935 -24.126 -34.695 1.00 46.44 105 THR A C 1
ATOM 856 O O . THR A 1 105 ? 10.273 -25.165 -34.141 1.00 46.44 105 THR A O 1
ATOM 859 N N . LYS A 1 106 ? 9.215 -24.096 -35.820 1.00 50.00 106 LYS A N 1
ATOM 860 C CA . LYS A 1 106 ? 8.794 -25.227 -36.674 1.00 50.00 106 LYS A CA 1
ATOM 861 C C . LYS A 1 106 ? 9.908 -26.231 -37.070 1.00 50.00 106 LYS A C 1
ATOM 863 O O . LYS A 1 106 ? 9.656 -27.093 -37.902 1.00 50.00 106 LYS A O 1
ATOM 868 N N . LYS A 1 107 ? 11.123 -26.138 -36.518 1.00 51.91 107 LYS A N 1
ATOM 869 C CA . LYS A 1 107 ? 12.255 -27.037 -36.789 1.00 51.91 107 LYS A CA 1
ATOM 870 C C . LY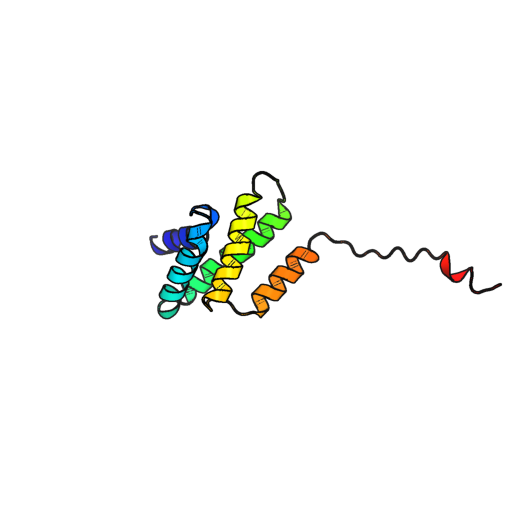S A 1 107 ? 12.190 -28.378 -36.044 1.00 51.91 107 LYS A C 1
ATOM 872 O O . L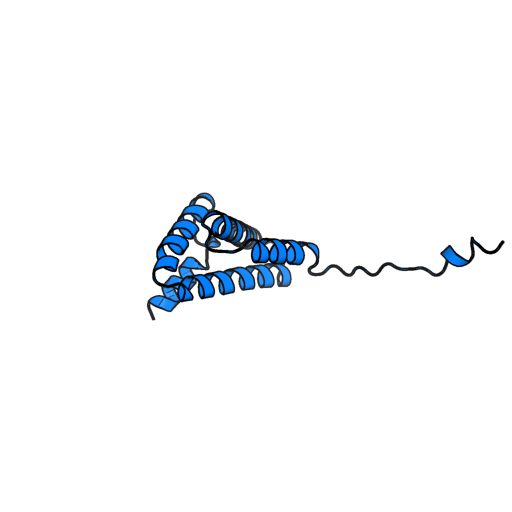YS A 1 107 ? 12.849 -29.308 -36.488 1.00 51.91 107 LYS A O 1
ATOM 877 N N . ASP A 1 108 ? 11.365 -28.517 -35.005 1.00 52.16 108 ASP A N 1
ATOM 878 C CA . ASP A 1 108 ? 11.284 -29.777 -34.240 1.00 52.16 108 ASP A CA 1
ATOM 879 C C . ASP A 1 108 ? 10.335 -30.828 -34.846 1.00 52.16 108 ASP A C 1
ATOM 881 O O . ASP A 1 108 ? 10.368 -31.986 -34.448 1.00 52.16 108 ASP A O 1
ATOM 885 N N . PHE A 1 109 ? 9.518 -30.473 -35.848 1.00 51.41 109 PHE A N 1
ATOM 886 C CA . PHE A 1 109 ? 8.670 -31.451 -36.552 1.00 51.41 109 PHE A CA 1
ATOM 887 C C . PHE A 1 109 ? 9.358 -32.110 -37.758 1.00 51.41 109 PHE A C 1
ATOM 889 O O . PHE A 1 109 ? 8.875 -33.129 -38.242 1.00 51.41 109 PHE A O 1
ATOM 896 N N . SER A 1 110 ? 10.493 -31.580 -38.232 1.00 51.31 110 SER A N 1
ATOM 897 C CA . SER A 1 110 ? 11.260 -32.191 -39.331 1.00 51.31 110 SER A CA 1
ATOM 898 C C . SER A 1 110 ? 12.253 -33.268 -38.879 1.00 51.31 110 SER A C 1
ATOM 900 O O . SER A 1 110 ? 12.830 -33.934 -39.727 1.00 51.31 110 SER A O 1
ATOM 902 N N . SER A 1 111 ? 12.462 -33.457 -37.571 1.00 53.62 111 SER A N 1
ATOM 903 C CA . SER A 1 111 ? 13.318 -34.522 -37.017 1.00 53.62 111 SER A CA 1
ATOM 904 C C . SER A 1 111 ? 12.551 -35.786 -36.603 1.00 53.62 111 SER A C 1
ATOM 906 O O . SER A 1 111 ? 13.177 -36.763 -36.210 1.00 53.62 111 SER A O 1
ATOM 908 N N . PHE A 1 112 ? 11.217 -35.787 -36.712 1.00 53.62 112 PHE A N 1
ATOM 909 C CA . PHE A 1 112 ? 10.353 -36.941 -36.413 1.00 53.62 112 PHE A CA 1
ATOM 910 C C . PHE A 1 112 ? 9.773 -37.626 -37.661 1.00 53.62 112 PHE A C 1
ATOM 912 O O . PHE A 1 112 ? 8.989 -38.565 -37.537 1.00 53.62 112 PHE A O 1
ATOM 919 N N . VAL A 1 113 ? 10.155 -37.173 -38.859 1.00 50.12 113 VAL A N 1
ATOM 920 C CA . VAL A 1 113 ? 9.795 -37.816 -40.131 1.00 50.12 113 VAL A CA 1
ATOM 921 C C . VAL A 1 113 ? 11.060 -38.021 -40.964 1.00 50.12 113 VAL A C 1
ATOM 923 O O . VAL A 1 113 ? 11.240 -37.384 -41.998 1.00 50.12 113 VAL A O 1
ATOM 926 N N . VAL A 1 114 ? 11.955 -38.880 -40.473 1.00 46.62 114 VAL A N 1
ATOM 927 C CA . VAL A 1 114 ? 12.917 -39.650 -41.280 1.00 46.62 114 VAL A CA 1
ATOM 928 C C . VAL A 1 114 ? 13.022 -41.034 -40.662 1.00 46.62 114 VAL A C 1
ATOM 930 O O . VAL A 1 114 ? 13.204 -41.093 -39.426 1.00 46.62 114 VAL A O 1
#

Organism: NCBI:txid392032

Sequence (114 aa):
DFRSYAIKCLAAPYSVKFNSIPCLASILSGLSHFYDDVAIEVLDNVLDDIRLGLEINIPKFNQRRLCMIKYLGELYNYRVVDSIIIFRTLYLLITYGVSLERKYTKKDFSSFVV

pLDDT: mean 90.01, std 14.56, range [46.44, 98.5]

Secondary structure (DSSP, 8-state):
-HHHHHHHHHT-GGGS-GGGHHHHHHHHHHHHTT-HHHHHHHHHHHHHHHHHHHHH--GGGHHHHHHHHHHHHHHHHTTSS-HHHHHHHHHHHHHTT--------TTSSSSS--

Foldseek 3Di:
DVLVVVLVVLLQQLVDDLVCLLVSLLVLLVVCVPPVVSLVSSVVSLLVVLVVCLVVVDPVCPSSNVSSLVNVVSNVVSVSDDPVVVVVSVVCVVPPPDDPPPPPPPPVVVVVPD

InterPro domains:
  IPR003890 MIF4G-like, type 3 [PF02854] (2-99)
  IPR016024 Armadillo-type fold [SSF48371] (2-99)
  IPR039762 Nonsense-mediated mRNA decay protein Nmd2/UPF2 [PTHR12839] (2-107)

Radius of gyration: 19.89 Å; chains: 1; bounding box: 31×58×56 Å